Protein AF-A0A1I6HYG1-F1 (afdb_monomer_lite)

Radius of gyration: 22.02 Å; chains: 1; bounding box: 28×24×72 Å

Secondary structure (DSSP, 8-state):
----------------------TTPPPTTT-PPPEEETTEEEETTTEEEE-SSSS--

pLDDT: mean 70.43, std 13.75, range [46.38, 89.25]

Structure (mmCIF, N/CA/C/O backbone):
data_AF-A0A1I6HYG1-F1
#
_entry.id   AF-A0A1I6HYG1-F1
#
loop_
_atom_site.group_PDB
_atom_site.id
_atom_site.type_symbol
_atom_site.label_atom_id
_atom_site.label_alt_id
_atom_site.label_comp_id
_atom_site.label_asym_id
_atom_site.label_entity_id
_atom_site.label_seq_id
_atom_site.pdbx_PDB_ins_code
_atom_site.Cartn_x
_atom_site.Cartn_y
_atom_site.Cartn_z
_atom_site.occupancy
_atom_site.B_iso_or_equiv
_atom_site.auth_seq_id
_atom_site.auth_comp_id
_atom_site.auth_asym_id
_atom_site.auth_atom_id
_atom_site.pdbx_PDB_model_num
ATOM 1 N N . MET A 1 1 ? 21.217 -15.177 -57.195 1.00 58.44 1 MET A N 1
ATOM 2 C CA . MET A 1 1 ? 19.874 -14.625 -56.926 1.00 58.44 1 MET A CA 1
ATOM 3 C C . MET A 1 1 ? 19.969 -13.884 -55.603 1.00 58.44 1 MET A C 1
ATOM 5 O O . MET A 1 1 ? 20.152 -14.554 -54.596 1.00 58.44 1 MET A O 1
ATOM 9 N N . PRO A 1 2 ? 20.019 -12.546 -55.583 1.00 60.62 2 PRO A N 1
ATOM 10 C CA . PRO A 1 2 ? 20.058 -11.815 -54.323 1.00 60.62 2 PRO A CA 1
ATOM 11 C C . PRO A 1 2 ? 18.636 -11.695 -53.760 1.00 60.62 2 PRO A C 1
ATOM 13 O O . PRO A 1 2 ? 17.792 -11.026 -54.351 1.00 60.62 2 PRO A O 1
ATOM 16 N N . VAL A 1 3 ? 18.368 -12.376 -52.644 1.00 68.50 3 VAL A N 1
ATOM 17 C CA . VAL A 1 3 ? 17.178 -12.124 -51.821 1.00 68.50 3 VAL A CA 1
ATOM 18 C C . VAL A 1 3 ? 17.461 -10.911 -50.924 1.00 68.50 3 VAL A C 1
ATOM 20 O O . VAL A 1 3 ? 18.520 -10.877 -50.293 1.00 68.50 3 VAL A O 1
ATOM 23 N N . PRO A 1 4 ? 16.589 -9.890 -50.881 1.00 66.25 4 PRO A N 1
ATOM 24 C CA . PRO A 1 4 ? 16.721 -8.812 -49.909 1.00 66.25 4 PRO A CA 1
ATOM 25 C C . PRO A 1 4 ? 16.394 -9.348 -48.505 1.00 66.25 4 PRO A C 1
ATOM 27 O O . PRO A 1 4 ? 15.489 -10.179 -48.382 1.00 66.25 4 PRO A O 1
ATOM 30 N N . PRO A 1 5 ? 17.076 -8.894 -47.440 1.00 69.00 5 PRO A N 1
ATOM 31 C CA . PRO A 1 5 ? 16.636 -9.210 -46.093 1.00 69.00 5 PRO A CA 1
ATOM 32 C C . PRO A 1 5 ? 15.324 -8.469 -45.806 1.00 69.00 5 PRO A C 1
ATOM 34 O O . PRO A 1 5 ? 15.284 -7.248 -45.661 1.00 69.00 5 PRO A O 1
ATOM 37 N N . VAL A 1 6 ? 14.244 -9.243 -45.765 1.00 69.50 6 VAL A N 1
ATOM 38 C CA . VAL A 1 6 ? 13.050 -8.958 -44.973 1.00 69.50 6 VAL A CA 1
ATOM 39 C C . VAL A 1 6 ? 13.456 -9.035 -43.503 1.00 69.50 6 VAL A C 1
ATOM 41 O O . VAL A 1 6 ? 14.026 -10.041 -43.096 1.00 69.50 6 VAL A O 1
ATOM 44 N N . ASP A 1 7 ? 13.238 -7.965 -42.744 1.00 55.22 7 ASP A N 1
ATOM 45 C CA . ASP A 1 7 ? 12.309 -8.003 -41.609 1.00 55.22 7 ASP A CA 1
ATOM 46 C C . ASP A 1 7 ? 12.169 -6.604 -40.983 1.00 55.22 7 ASP A C 1
ATOM 48 O O . ASP A 1 7 ? 13.117 -5.979 -40.513 1.00 55.22 7 ASP A O 1
ATOM 52 N N . SER A 1 8 ? 10.952 -6.090 -41.024 1.00 56.22 8 SER A N 1
ATOM 53 C CA . SER A 1 8 ? 10.404 -5.172 -40.026 1.00 56.22 8 SER A CA 1
ATOM 54 C C . SER A 1 8 ? 9.178 -5.891 -39.462 1.00 56.22 8 SER A C 1
ATOM 56 O O . SER A 1 8 ? 8.589 -6.668 -40.219 1.00 56.22 8 SER A O 1
ATOM 58 N N . PRO A 1 9 ? 8.628 -5.537 -38.288 1.00 63.69 9 PRO A N 1
ATOM 59 C CA . PRO A 1 9 ? 9.135 -4.745 -37.163 1.00 63.69 9 PRO A CA 1
ATOM 60 C C . PRO A 1 9 ? 9.013 -5.514 -35.821 1.00 63.69 9 PRO A C 1
ATOM 62 O O . PRO A 1 9 ? 8.045 -6.240 -35.612 1.00 63.69 9 PRO A O 1
ATOM 65 N N . VAL A 1 10 ? 9.891 -5.270 -34.842 1.00 61.81 10 VAL A N 1
ATOM 66 C CA . VAL A 1 10 ? 9.604 -5.656 -33.443 1.00 61.81 10 VAL A CA 1
ATOM 67 C C . VAL A 1 10 ? 9.392 -4.404 -32.603 1.00 61.81 10 VAL A C 1
ATOM 69 O O . VAL A 1 10 ? 10.311 -3.785 -32.078 1.00 61.81 10 VAL A O 1
ATOM 72 N N . SER A 1 11 ? 8.129 -3.979 -32.564 1.00 60.81 11 SER A N 1
ATOM 73 C CA . SER A 1 11 ? 7.611 -3.130 -31.497 1.00 60.81 11 SER A CA 1
ATOM 74 C C . SER A 1 11 ? 7.448 -4.030 -30.285 1.00 60.81 11 SER A C 1
ATOM 76 O O . SER A 1 11 ? 6.395 -4.648 -30.125 1.00 60.81 11 SER A O 1
ATOM 78 N N . ASP A 1 12 ? 8.499 -4.148 -29.481 1.00 46.38 12 ASP A N 1
ATOM 79 C CA . ASP A 1 12 ? 8.411 -4.943 -28.270 1.00 46.38 12 ASP A CA 1
ATOM 80 C C . ASP A 1 12 ? 7.599 -4.188 -27.208 1.00 46.38 12 ASP A C 1
ATOM 82 O O . ASP A 1 12 ? 8.023 -3.177 -26.646 1.00 46.38 12 ASP A O 1
ATOM 86 N N . SER A 1 13 ? 6.353 -4.632 -27.045 1.00 62.69 13 SER A N 1
ATOM 87 C CA . SER A 1 13 ? 5.484 -4.286 -25.927 1.00 62.69 13 SER A CA 1
ATOM 88 C C . SER A 1 13 ? 5.746 -5.277 -24.798 1.00 62.69 13 SER A C 1
ATOM 90 O O . SER A 1 13 ? 4.924 -6.153 -24.524 1.00 62.69 13 SER A O 1
ATOM 92 N N . GLU A 1 14 ? 6.893 -5.117 -24.145 1.00 60.53 14 GLU A N 1
ATOM 93 C CA . GLU A 1 14 ? 7.221 -5.818 -22.909 1.00 60.53 14 GLU A CA 1
ATOM 94 C C . GLU A 1 14 ? 6.304 -5.273 -21.802 1.00 60.53 14 GLU A C 1
ATOM 96 O O . GLU A 1 14 ? 6.254 -4.077 -21.500 1.00 60.53 14 GLU A O 1
ATOM 101 N N . THR A 1 15 ? 5.512 -6.170 -21.233 1.00 59.06 15 THR A N 1
ATOM 102 C CA . THR A 1 15 ? 4.581 -5.899 -20.143 1.00 59.06 15 THR A CA 1
ATOM 103 C C . THR A 1 15 ? 5.319 -6.005 -18.819 1.00 59.06 15 THR A C 1
ATOM 105 O O . THR A 1 15 ? 5.776 -7.088 -18.474 1.00 59.06 15 THR A O 1
ATOM 108 N N . GLU A 1 16 ? 5.319 -4.954 -18.006 1.00 51.75 16 GLU A N 1
ATOM 109 C CA . GLU A 1 16 ? 5.608 -5.103 -16.579 1.00 51.75 16 GLU A CA 1
ATOM 110 C C . GLU A 1 16 ? 4.811 -4.091 -15.763 1.00 51.75 16 GLU A C 1
ATOM 112 O O . GLU A 1 16 ? 5.211 -2.962 -15.486 1.00 51.75 16 GLU A O 1
ATOM 117 N N . GLY A 1 17 ? 3.612 -4.536 -15.389 1.00 49.38 17 GLY A N 1
ATOM 118 C CA . GLY A 1 17 ? 2.902 -4.007 -14.241 1.00 49.38 17 GLY A CA 1
ATOM 119 C C . GLY A 1 17 ? 3.695 -4.308 -12.974 1.00 49.38 17 GLY A C 1
ATOM 120 O O . GLY A 1 17 ? 3.418 -5.275 -12.282 1.00 49.38 17 GLY A O 1
ATOM 121 N N . ASP A 1 18 ? 4.660 -3.460 -12.668 1.00 48.47 18 ASP A N 1
ATOM 122 C CA . ASP A 1 18 ? 5.069 -3.174 -11.303 1.00 48.47 18 ASP A CA 1
ATOM 123 C C . ASP A 1 18 ? 5.098 -1.656 -11.240 1.00 48.47 18 ASP A C 1
ATOM 125 O O . ASP A 1 18 ? 6.028 -1.002 -11.711 1.00 48.47 18 ASP A O 1
ATOM 129 N N . VAL A 1 19 ? 3.985 -1.078 -10.779 1.00 49.38 19 VAL A N 1
ATOM 130 C CA . VAL A 1 19 ? 3.933 0.332 -10.409 1.00 49.38 19 VAL A CA 1
ATOM 131 C C . VAL A 1 19 ? 5.063 0.516 -9.420 1.00 49.38 19 VAL A C 1
ATOM 133 O O . VAL A 1 19 ? 4.918 0.097 -8.273 1.00 49.38 19 VAL A O 1
ATOM 136 N N . GLU A 1 20 ? 6.167 1.075 -9.930 1.00 49.34 20 GLU A N 1
ATOM 137 C CA . GLU A 1 20 ? 7.352 1.565 -9.237 1.00 49.34 20 GLU A CA 1
ATOM 138 C C . GLU A 1 20 ? 7.030 1.622 -7.757 1.00 49.34 20 GLU A C 1
ATOM 140 O O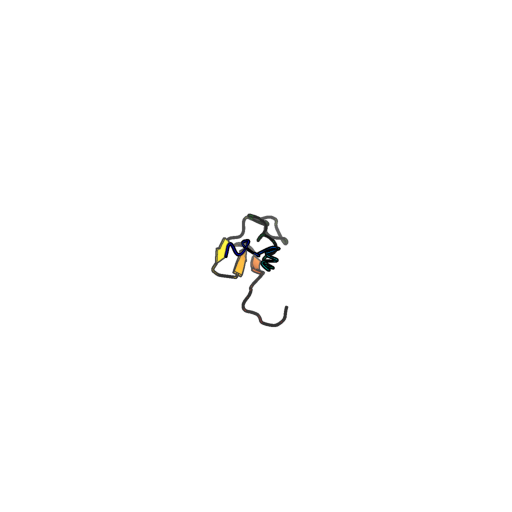 . GLU A 1 20 ? 6.287 2.509 -7.327 1.00 49.34 20 GLU A O 1
ATOM 145 N N . ALA A 1 21 ? 7.461 0.592 -7.020 1.00 47.00 21 ALA A N 1
ATOM 146 C CA . ALA A 1 21 ? 7.318 0.500 -5.583 1.00 47.00 21 ALA A CA 1
ATOM 147 C C . ALA A 1 21 ? 7.933 1.771 -4.997 1.00 47.00 21 ALA A C 1
ATOM 149 O O . ALA A 1 21 ? 9.137 1.827 -4.742 1.00 47.00 21 ALA A O 1
ATOM 150 N N . VAL A 1 22 ? 7.093 2.806 -4.884 1.00 49.47 22 VAL A N 1
ATOM 151 C CA . VAL A 1 22 ? 7.485 4.202 -4.743 1.00 49.47 22 VAL A CA 1
ATOM 152 C C . VAL A 1 22 ? 8.457 4.255 -3.592 1.00 49.47 22 VAL A C 1
ATOM 154 O O . VAL A 1 22 ? 8.108 3.951 -2.446 1.00 49.47 22 VAL A O 1
ATOM 157 N N . ARG A 1 23 ? 9.699 4.541 -3.963 1.00 50.16 23 ARG A N 1
ATOM 158 C CA . ARG A 1 23 ? 10.904 4.4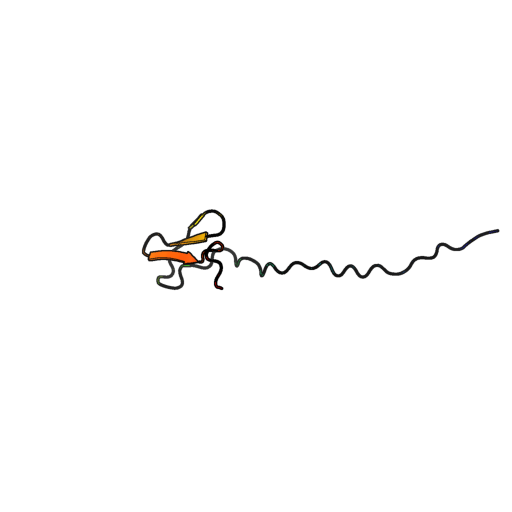98 -3.147 1.00 50.16 23 ARG A CA 1
ATOM 159 C C . ARG A 1 23 ? 10.603 5.109 -1.780 1.00 50.16 23 ARG A C 1
ATOM 161 O O . ARG A 1 23 ? 10.525 6.321 -1.637 1.00 50.16 23 ARG A O 1
ATOM 168 N N . GLY A 1 24 ? 10.373 4.252 -0.788 1.00 56.81 24 GLY A N 1
ATOM 169 C CA . GLY A 1 24 ? 10.179 4.659 0.600 1.00 56.81 24 GLY A CA 1
ATOM 170 C C . GLY A 1 24 ? 8.902 5.447 0.901 1.00 56.81 24 GLY A C 1
ATOM 171 O O . GLY A 1 24 ? 8.993 6.462 1.588 1.00 56.81 24 GLY A O 1
ATOM 172 N N . ARG A 1 25 ? 7.711 4.996 0.468 1.00 65.00 25 ARG A N 1
ATOM 173 C CA . ARG A 1 25 ? 6.459 5.540 1.037 1.00 65.00 25 ARG A CA 1
ATOM 174 C C . ARG A 1 25 ? 6.521 5.462 2.575 1.00 65.00 25 ARG A C 1
ATOM 176 O O . ARG A 1 25 ? 6.676 4.358 3.102 1.00 65.00 25 ARG A O 1
ATOM 183 N N . PRO A 1 26 ? 6.428 6.596 3.291 1.00 76.25 26 PRO A N 1
ATOM 184 C CA . PRO A 1 26 ? 6.357 6.605 4.745 1.00 76.25 26 PRO A CA 1
ATOM 185 C C . PRO A 1 26 ? 5.013 6.036 5.208 1.00 76.25 26 PRO A C 1
ATOM 187 O O . PRO A 1 26 ? 4.068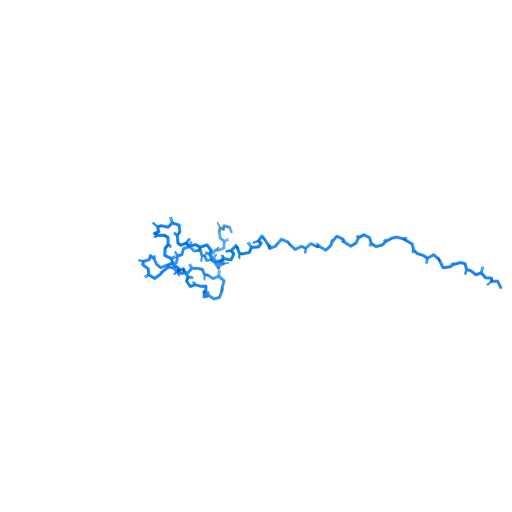 5.927 4.423 1.00 76.25 26 PRO A O 1
ATOM 190 N N . CYS A 1 27 ? 4.924 5.626 6.474 1.00 83.81 27 CYS A N 1
ATOM 191 C CA . CYS A 1 27 ? 3.703 5.043 7.025 1.00 83.81 27 CYS A CA 1
ATOM 192 C C . CYS A 1 27 ? 2.502 5.968 6.778 1.00 83.81 27 CYS A C 1
ATOM 194 O O . CYS A 1 27 ? 2.560 7.122 7.188 1.00 83.81 27 CYS A O 1
ATOM 196 N N . PRO A 1 28 ? 1.400 5.512 6.156 1.00 80.75 28 PRO A N 1
ATOM 197 C CA . PRO A 1 28 ? 0.231 6.358 5.939 1.00 80.75 28 PRO A CA 1
ATOM 198 C C . PRO A 1 28 ? -0.484 6.716 7.250 1.00 80.75 28 PRO A C 1
ATOM 200 O O . PRO A 1 28 ? -1.257 7.665 7.265 1.00 80.75 28 PRO A O 1
ATOM 203 N N . LEU A 1 29 ? -0.220 5.988 8.345 1.00 82.25 29 LEU A N 1
ATOM 204 C CA . LEU A 1 29 ? -0.784 6.295 9.662 1.00 82.25 29 LEU A CA 1
ATOM 205 C C . LEU A 1 29 ? 0.005 7.375 10.410 1.00 82.25 29 LEU A C 1
ATOM 207 O O . LEU A 1 29 ? -0.592 8.199 11.092 1.00 82.25 29 LEU A O 1
ATOM 211 N N . CYS A 1 30 ? 1.338 7.373 10.314 1.00 87.44 30 CYS A N 1
ATOM 212 C CA . CYS A 1 30 ? 2.179 8.229 11.165 1.00 87.44 30 CYS A CA 1
ATOM 213 C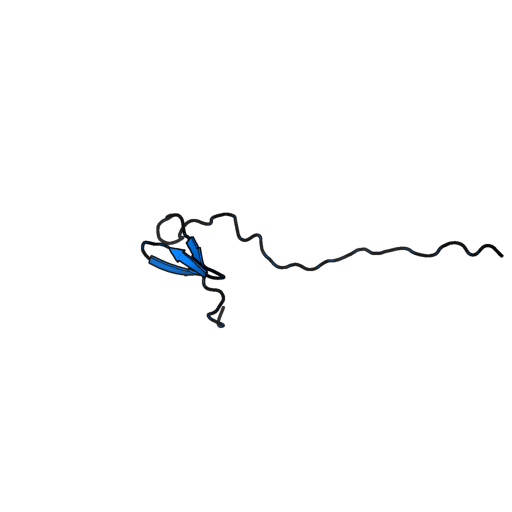 C . CYS A 1 30 ? 3.384 8.876 10.480 1.00 87.44 30 CYS A C 1
ATOM 215 O O . CYS A 1 30 ? 4.163 9.564 11.129 1.00 87.44 30 CYS A O 1
ATOM 217 N N . GLY A 1 31 ? 3.596 8.633 9.190 1.00 83.56 31 GLY A N 1
ATOM 218 C CA . GLY A 1 31 ? 4.727 9.168 8.437 1.00 83.56 31 GLY A CA 1
ATOM 219 C C . GLY A 1 31 ? 6.085 8.528 8.757 1.00 83.56 31 GLY A C 1
ATOM 220 O O . GLY A 1 31 ? 7.092 8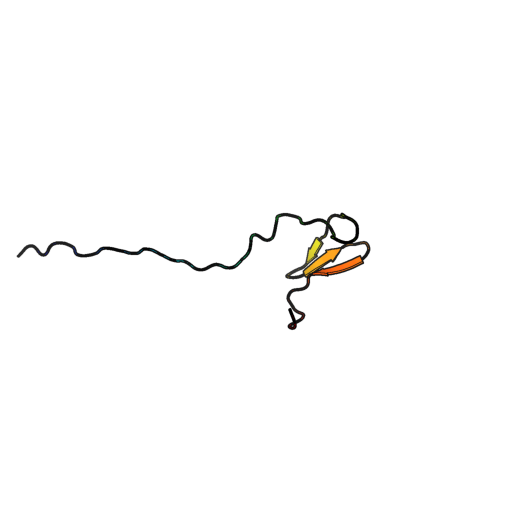.937 8.186 1.00 83.56 31 GLY A O 1
ATOM 221 N N . ALA A 1 32 ? 6.148 7.529 9.643 1.00 84.50 32 ALA A N 1
ATOM 222 C CA . ALA A 1 32 ? 7.407 6.887 10.014 1.00 84.50 32 ALA A CA 1
ATOM 223 C C . ALA A 1 32 ? 8.019 6.074 8.860 1.00 84.50 32 ALA A C 1
ATOM 225 O O . ALA A 1 32 ? 7.303 5.484 8.044 1.00 84.50 32 ALA A O 1
ATOM 226 N N . SER A 1 33 ? 9.351 5.982 8.842 1.00 81.62 33 SER A N 1
ATOM 227 C CA . SER A 1 33 ? 10.096 5.124 7.917 1.00 81.62 33 SER A CA 1
ATOM 228 C C . SER A 1 33 ? 9.722 3.658 8.139 1.00 81.62 33 SER A C 1
ATOM 230 O O . SER A 1 33 ? 9.946 3.102 9.215 1.00 81.62 33 SER A O 1
ATOM 232 N N . MET A 1 34 ? 9.134 3.028 7.124 1.00 85.12 34 MET A N 1
ATOM 233 C CA . MET A 1 34 ? 8.718 1.628 7.190 1.00 85.12 34 MET A CA 1
ATOM 234 C C . MET A 1 34 ? 9.814 0.699 6.678 1.00 85.12 34 MET A C 1
ATOM 236 O O . MET A 1 34 ? 10.519 1.010 5.719 1.00 85.12 34 MET A O 1
ATOM 240 N N . ALA A 1 35 ? 9.921 -0.475 7.294 1.00 81.94 35 ALA A N 1
ATOM 241 C CA . ALA A 1 35 ? 10.790 -1.540 6.823 1.00 81.94 35 ALA A CA 1
ATOM 242 C C . ALA A 1 35 ? 10.029 -2.425 5.830 1.00 81.94 35 ALA A C 1
ATOM 244 O O . ALA A 1 35 ? 8.929 -2.899 6.126 1.00 81.94 35 ALA A O 1
ATOM 245 N N . ARG A 1 36 ? 10.633 -2.703 4.671 1.00 79.88 36 ARG A N 1
ATOM 246 C CA . ARG A 1 36 ? 10.135 -3.734 3.755 1.00 79.88 36 ARG A CA 1
ATOM 247 C C . ARG A 1 36 ? 10.723 -5.081 4.170 1.00 79.88 36 ARG A C 1
ATOM 249 O O . ARG A 1 36 ? 11.937 -5.263 4.125 1.00 79.88 36 ARG A O 1
ATOM 256 N N . ARG A 1 37 ? 9.880 -6.016 4.603 1.00 80.81 37 ARG A N 1
ATOM 257 C CA . ARG A 1 37 ? 10.265 -7.394 4.933 1.00 80.81 37 ARG A CA 1
ATOM 258 C C . ARG A 1 37 ? 9.588 -8.325 3.936 1.00 80.81 37 ARG A C 1
ATOM 260 O O . ARG A 1 37 ? 8.378 -8.513 3.992 1.00 80.81 37 ARG A O 1
ATOM 267 N N . HIS A 1 38 ? 10.372 -8.887 3.020 1.00 82.44 38 HIS A N 1
ATOM 268 C CA . HIS A 1 38 ? 9.870 -9.646 1.869 1.00 82.44 38 HIS A CA 1
ATOM 269 C C . HIS A 1 38 ? 8.915 -8.797 1.012 1.00 82.44 38 HIS A C 1
ATOM 271 O O . HIS A 1 38 ? 9.294 -7.711 0.574 1.00 82.44 38 HIS A O 1
ATOM 277 N N . CYS A 1 39 ? 7.691 -9.274 0.796 1.00 80.06 39 CYS A N 1
ATOM 278 C CA . CYS A 1 39 ? 6.636 -8.585 0.063 1.00 80.06 39 CYS A CA 1
ATOM 279 C C . CYS A 1 39 ? 5.739 -7.709 0.963 1.00 80.06 39 CYS A C 1
ATOM 281 O O . CYS A 1 39 ? 4.710 -7.215 0.531 1.00 80.06 39 CYS A O 1
ATOM 283 N N . LYS A 1 40 ? 6.123 -7.485 2.223 1.00 83.75 40 LYS A N 1
ATOM 284 C CA . LYS A 1 40 ? 5.310 -6.781 3.219 1.00 83.75 40 LYS A CA 1
ATOM 285 C C . LYS A 1 40 ? 5.993 -5.500 3.697 1.00 83.75 40 LYS A C 1
ATOM 287 O O . LYS A 1 40 ? 7.198 -5.487 3.954 1.00 83.75 40 LYS A O 1
ATOM 292 N N . TYR A 1 41 ? 5.226 -4.428 3.866 1.00 86.06 41 TYR A N 1
ATOM 293 C CA . TYR A 1 41 ? 5.649 -3.174 4.488 1.00 86.06 41 TYR A CA 1
ATOM 294 C C . TYR A 1 41 ? 5.190 -3.120 5.946 1.00 86.06 41 TYR A C 1
ATOM 296 O O . TYR A 1 41 ? 3.999 -3.238 6.251 1.00 86.06 41 TYR A O 1
ATOM 304 N N . VAL A 1 42 ? 6.154 -2.925 6.849 1.00 85.62 42 VAL A N 1
ATOM 305 C CA . VAL A 1 42 ? 5.952 -2.930 8.301 1.00 85.62 42 VAL A CA 1
ATOM 306 C C . VAL A 1 42 ? 6.411 -1.602 8.905 1.00 85.62 42 VAL A C 1
ATOM 308 O O . VAL A 1 42 ? 7.577 -1.217 8.795 1.00 85.62 42 VAL A O 1
ATOM 311 N N . CYS A 1 43 ? 5.489 -0.914 9.571 1.00 89.25 43 CYS A N 1
ATOM 312 C CA . CYS A 1 43 ? 5.752 0.234 10.427 1.00 89.25 43 CYS A CA 1
ATOM 313 C C . CYS A 1 43 ? 6.141 -0.240 11.841 1.00 89.25 43 CYS A C 1
ATOM 315 O O . CYS A 1 43 ? 5.464 -1.117 12.376 1.00 89.25 43 CYS A O 1
ATOM 317 N N . PRO A 1 44 ? 7.180 0.330 12.479 1.00 85.88 44 PRO A N 1
ATOM 318 C CA . PRO A 1 44 ? 7.555 -0.042 13.848 1.00 85.88 44 PRO A CA 1
ATOM 319 C C . PRO A 1 44 ? 6.466 0.281 14.883 1.00 85.88 44 PRO A C 1
ATOM 321 O O . PRO A 1 44 ? 6.309 -0.462 15.843 1.00 85.88 44 PRO A O 1
ATOM 324 N N . GLU A 1 45 ? 5.681 1.334 14.648 1.00 88.62 45 GLU A N 1
ATOM 325 C CA . GLU A 1 45 ? 4.650 1.800 15.585 1.00 88.62 45 GLU A CA 1
ATOM 326 C C . GLU A 1 45 ? 3.307 1.067 15.418 1.00 88.62 45 GLU A C 1
ATOM 328 O O . GLU A 1 45 ? 2.576 0.871 16.382 1.00 88.62 45 GLU A O 1
ATOM 333 N N . HIS A 1 46 ? 2.969 0.660 14.189 1.00 87.12 46 HIS A N 1
ATOM 334 C CA . HIS A 1 46 ? 1.629 0.154 13.838 1.00 87.12 46 HIS A CA 1
ATOM 335 C C . HIS A 1 46 ? 1.633 -1.297 13.342 1.00 87.12 46 HIS A C 1
ATOM 337 O O . HIS A 1 46 ? 0.578 -1.892 13.145 1.00 87.12 46 HIS A O 1
ATOM 343 N N . GLY A 1 47 ? 2.812 -1.876 13.109 1.00 86.50 47 GLY A N 1
ATOM 344 C CA . GLY A 1 47 ? 2.951 -3.201 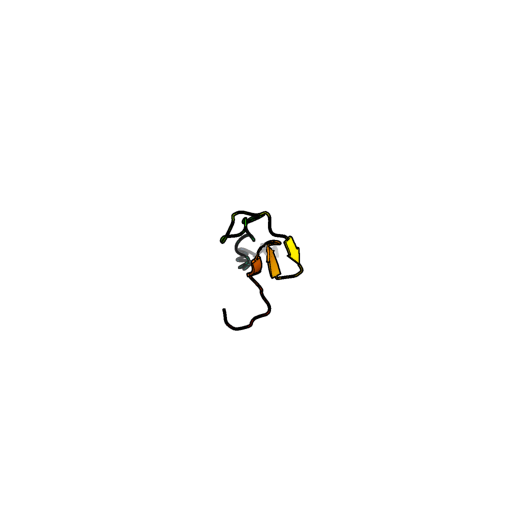12.527 1.00 86.50 47 GLY A CA 1
ATOM 345 C C . GLY A 1 47 ? 2.719 -3.202 11.017 1.00 86.50 47 GLY A C 1
ATOM 346 O O . GLY A 1 47 ? 3.278 -2.399 10.275 1.00 86.50 47 GLY A O 1
ATOM 347 N N . VAL A 1 48 ? 1.957 -4.173 10.534 1.00 86.00 48 VAL A N 1
ATOM 348 C CA . VAL A 1 48 ? 1.784 -4.458 9.105 1.00 86.00 48 VAL A CA 1
ATOM 349 C C . VAL A 1 48 ? 0.870 -3.427 8.462 1.00 86.00 48 VAL A C 1
ATOM 351 O O . VAL A 1 48 ? -0.286 -3.322 8.847 1.00 86.00 48 VAL A O 1
ATOM 354 N N . VAL A 1 49 ? 1.363 -2.716 7.451 1.00 85.00 49 VAL A N 1
ATOM 355 C CA . VAL A 1 49 ? 0.570 -1.710 6.725 1.00 85.00 49 VAL A CA 1
ATOM 356 C C . VAL A 1 49 ? 0.167 -2.206 5.343 1.00 85.00 49 VAL A C 1
ATOM 358 O O . VAL A 1 49 ? -0.944 -1.953 4.893 1.00 85.00 49 VAL A O 1
ATOM 361 N N . TYR A 1 50 ? 1.073 -2.903 4.666 1.00 77.69 50 TYR A N 1
ATOM 362 C CA . TYR A 1 50 ? 0.813 -3.519 3.373 1.00 77.69 50 TYR A CA 1
ATOM 363 C C . TYR A 1 50 ? 1.445 -4.896 3.389 1.00 77.69 50 TYR A C 1
ATOM 365 O O . TYR A 1 50 ? 2.573 -5.059 3.848 1.00 77.69 50 TYR A O 1
ATOM 373 N N . ASP A 1 51 ? 0.722 -5.888 2.924 1.00 82.94 51 ASP A N 1
ATOM 374 C CA . ASP A 1 51 ? 1.207 -7.247 2.771 1.00 82.94 51 ASP A CA 1
ATOM 375 C C . ASP A 1 51 ? 1.115 -7.579 1.271 1.00 82.94 51 ASP A C 1
ATOM 377 O O . ASP A 1 51 ? 0.509 -6.804 0.550 1.00 82.94 51 ASP A O 1
ATOM 381 N N . CYS A 1 52 ? 1.680 -8.669 0.758 1.00 76.19 52 CYS A N 1
ATOM 382 C CA . CYS A 1 52 ? 1.274 -9.195 -0.567 1.00 76.19 52 CYS A CA 1
ATOM 383 C C . CYS A 1 52 ? 0.746 -10.631 -0.491 1.00 76.19 52 CYS A C 1
ATOM 385 O O . CYS A 1 52 ? 0.489 -11.250 -1.516 1.00 76.19 52 CYS A O 1
ATOM 387 N N . SER A 1 53 ? 0.676 -11.202 0.709 1.00 72.25 53 SER A N 1
ATOM 388 C CA . SER A 1 53 ? 0.304 -12.595 0.953 1.00 72.25 53 SER A CA 1
ATOM 389 C C . SER A 1 53 ? -1.136 -12.774 1.418 1.00 72.25 53 SER A C 1
ATOM 391 O O . SER A 1 53 ? -1.624 -13.903 1.419 1.00 72.25 53 SER A O 1
ATOM 393 N N . ASP A 1 54 ? -1.832 -11.701 1.790 1.00 74.94 54 ASP A N 1
ATOM 394 C CA . ASP A 1 54 ? -3.265 -11.767 2.034 1.00 74.94 54 ASP A CA 1
ATOM 395 C C . ASP A 1 54 ? -3.999 -11.555 0.701 1.00 74.94 54 ASP A C 1
ATOM 397 O O . ASP A 1 54 ? -3.839 -10.592 -0.038 1.00 74.94 54 ASP A O 1
ATOM 401 N N . THR A 1 55 ? -4.619 -12.650 0.282 1.00 65.62 55 THR A N 1
ATOM 402 C CA . THR A 1 55 ? -4.959 -12.965 -1.109 1.00 65.62 55 THR A CA 1
ATOM 403 C C . THR A 1 55 ? -6.273 -12.316 -1.546 1.00 65.62 55 THR A C 1
ATOM 405 O O . THR A 1 55 ? -6.925 -12.792 -2.474 1.00 65.62 55 THR A O 1
ATOM 408 N N . PHE A 1 56 ? -6.678 -11.238 -0.873 1.00 57.00 56 PHE A N 1
ATOM 409 C CA . PHE A 1 56 ? -8.000 -10.631 -0.996 1.00 57.00 56 PHE A CA 1
ATOM 410 C C . PHE A 1 56 ? -7.977 -9.160 -1.452 1.00 57.00 56 PHE A C 1
ATOM 412 O O . PHE A 1 56 ? -8.949 -8.447 -1.186 1.00 57.00 56 PHE A O 1
ATOM 419 N N . TRP A 1 57 ? -6.911 -8.677 -2.109 1.00 57.97 57 TRP A N 1
ATOM 420 C CA . TRP A 1 57 ? -6.800 -7.266 -2.523 1.00 57.97 57 TRP A CA 1
ATOM 421 C C . TRP A 1 57 ? -5.818 -6.998 -3.663 1.00 57.97 57 TRP A C 1
ATOM 423 O O . TRP A 1 57 ? -4.838 -7.758 -3.818 1.00 57.97 57 TRP A O 1
#

InterPro domains:
  IPR049701 Zinc finger protein HVO_2523-like [NF041914] (25-57)
  IPR049701 Zinc finger protein HVO_2523-like [PF28087] (25-57)

Foldseek 3Di:
DDDDDDDDDDPDPDDDPDPPPPPFDAQPVPRHGWDDDPQFTADPVPGTDGHPPPPPD

Organism: NCBI:txid553469

Sequence (57 aa):
MPVPPVDSPVSDSETEGDVEAVRGRPCPLCGASMARRHCKYVCPEHGVVYDCSDTFW